Protein AF-A0AAV2YGV5-F1 (afdb_monomer_lite)

Secondary structure (DSSP, 8-state):
---GGGTS--SSEEEE--TTS--EEEE---------SSS------TT--S----PPPGGGTT-HHHHHHHH--

Foldseek 3Di:
DDACVLVQDPPQWDWDDDPPDDIDIDGDPDDDDDDDPDPDRHDDDPPDDRDDDDDDDPPCPPVVVVCCVVVVD

pLDDT: mean 77.99, std 14.71, range [27.73, 95.31]

Radius of gyration: 17.96 Å; chains: 1; bounding box: 33×26×45 Å

Structure (mmCIF, N/CA/C/O backbone):
data_AF-A0AAV2YGV5-F1
#
_entry.id   AF-A0AAV2YGV5-F1
#
loop_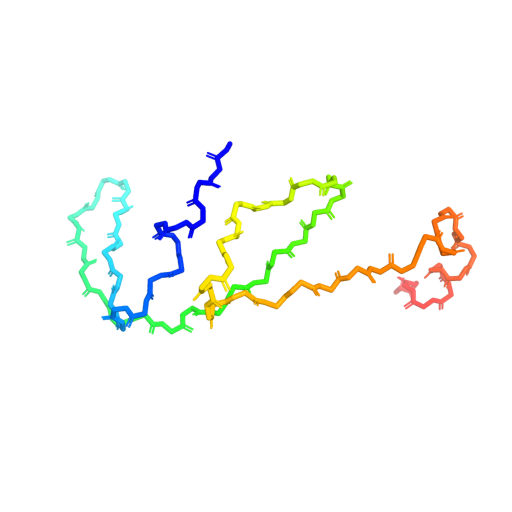
_atom_site.group_PDB
_atom_site.id
_atom_site.type_symbol
_atom_site.label_atom_id
_atom_site.label_alt_id
_atom_site.label_comp_id
_atom_site.label_asym_id
_atom_site.label_entity_id
_atom_site.label_seq_id
_atom_site.pdbx_PDB_ins_code
_atom_site.Cartn_x
_atom_site.Cartn_y
_atom_site.Cartn_z
_atom_site.occupancy
_atom_site.B_iso_or_equiv
_atom_site.auth_seq_id
_atom_site.auth_comp_id
_atom_site.auth_asym_id
_atom_site.auth_atom_id
_atom_site.pdbx_PDB_model_num
ATOM 1 N N . MET A 1 1 ? 2.676 12.622 2.498 1.00 27.73 1 MET A N 1
ATOM 2 C CA . MET A 1 1 ? 3.304 11.448 3.129 1.00 27.73 1 MET A CA 1
ATOM 3 C C . MET A 1 1 ? 2.204 10.720 3.884 1.00 27.73 1 MET A C 1
ATOM 5 O O . MET A 1 1 ? 1.779 11.213 4.916 1.00 27.73 1 MET A O 1
ATOM 9 N N . CYS A 1 2 ? 1.629 9.668 3.301 1.00 30.89 2 CYS A N 1
ATOM 10 C CA . CYS A 1 2 ? 0.780 8.734 4.045 1.00 30.89 2 CYS A CA 1
ATOM 11 C C . CYS A 1 2 ? 1.715 7.627 4.523 1.00 30.89 2 CYS A C 1
ATOM 13 O O . CYS A 1 2 ? 2.402 7.024 3.702 1.00 30.89 2 CYS A O 1
ATOM 15 N N . VAL A 1 3 ? 1.819 7.447 5.835 1.00 38.56 3 VAL A N 1
ATOM 16 C CA . VAL A 1 3 ? 2.578 6.344 6.424 1.00 38.56 3 VAL A CA 1
ATOM 17 C C . VAL A 1 3 ? 1.698 5.105 6.276 1.00 38.56 3 VAL A C 1
ATOM 19 O O . VAL A 1 3 ? 0.573 5.088 6.766 1.00 38.56 3 VAL A O 1
ATOM 22 N N . LEU A 1 4 ? 2.163 4.117 5.512 1.00 48.50 4 LEU A N 1
ATOM 23 C CA . LEU A 1 4 ? 1.382 2.919 5.182 1.00 48.50 4 LEU A CA 1
ATOM 24 C C . LEU A 1 4 ? 1.231 1.949 6.362 1.00 48.50 4 LEU A C 1
ATOM 26 O O . LEU A 1 4 ? 0.323 1.124 6.325 1.00 48.50 4 LEU A O 1
ATOM 30 N N . ASP A 1 5 ? 2.042 2.096 7.414 1.00 45.59 5 ASP A N 1
ATOM 31 C CA . ASP A 1 5 ? 1.947 1.278 8.632 1.00 45.59 5 ASP A CA 1
ATOM 32 C C . ASP A 1 5 ? 0.578 1.380 9.317 1.00 45.59 5 ASP A C 1
ATOM 34 O O . ASP A 1 5 ? 0.118 0.410 9.909 1.00 45.59 5 ASP A O 1
ATOM 38 N N . GLU A 1 6 ? -0.100 2.528 9.211 1.00 46.03 6 GLU A N 1
ATOM 39 C CA . GLU A 1 6 ? -1.444 2.714 9.780 1.00 46.03 6 GLU A CA 1
ATOM 40 C C . GLU A 1 6 ? -2.569 2.300 8.820 1.00 46.03 6 GLU A C 1
ATOM 42 O O . GLU A 1 6 ? -3.707 2.122 9.245 1.00 46.03 6 GLU A O 1
ATOM 47 N N . ALA A 1 7 ? -2.279 2.176 7.520 1.00 50.38 7 ALA A N 1
ATOM 48 C CA . ALA A 1 7 ? -3.285 1.878 6.502 1.00 50.38 7 ALA A CA 1
ATOM 49 C C . ALA A 1 7 ? -3.458 0.372 6.267 1.00 50.38 7 ALA A C 1
ATOM 51 O O . ALA A 1 7 ? -4.536 -0.056 5.871 1.00 50.38 7 ALA A O 1
ATOM 52 N N . VAL A 1 8 ? -2.417 -0.431 6.501 1.00 58.69 8 VAL A N 1
ATOM 53 C CA . VAL A 1 8 ? -2.429 -1.880 6.253 1.00 58.69 8 VAL A CA 1
ATOM 54 C C . VAL A 1 8 ? -2.328 -2.626 7.582 1.00 58.69 8 VAL A C 1
ATOM 56 O O . VAL A 1 8 ? -1.329 -3.276 7.893 1.00 58.69 8 VAL A O 1
ATOM 59 N N . ASP A 1 9 ? -3.371 -2.495 8.395 1.00 65.25 9 ASP A N 1
ATOM 60 C CA . ASP A 1 9 ? -3.519 -3.253 9.632 1.00 65.25 9 ASP A CA 1
ATOM 61 C C . ASP A 1 9 ? -4.306 -4.550 9.366 1.00 65.25 9 ASP A C 1
ATOM 63 O O . ASP A 1 9 ? -5.327 -4.545 8.687 1.00 65.25 9 ASP A O 1
ATOM 67 N N . ASN A 1 10 ? -3.843 -5.671 9.924 1.00 66.81 10 ASN A N 1
ATOM 68 C CA . ASN A 1 10 ? -4.525 -6.972 9.836 1.00 66.81 10 ASN A CA 1
ATOM 69 C C . ASN A 1 10 ? -5.547 -7.146 10.973 1.00 66.81 10 ASN A C 1
ATOM 71 O O . ASN A 1 10 ? -5.867 -8.267 11.361 1.00 66.81 10 ASN A O 1
ATOM 75 N N . SER A 1 11 ? -6.016 -6.056 11.577 1.00 72.06 11 SER A N 1
ATOM 76 C CA . SER A 1 11 ? -6.892 -6.097 12.751 1.00 72.06 11 SER A CA 1
ATOM 77 C C . SER A 1 11 ? -8.340 -6.486 12.436 1.00 72.06 11 SER A C 1
ATOM 79 O O . SER A 1 11 ? -9.185 -6.463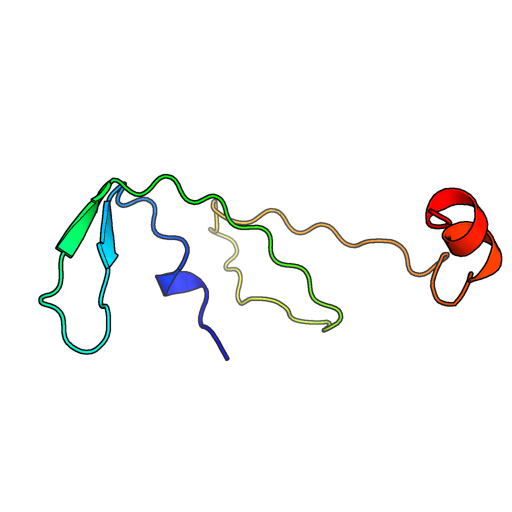 13.335 1.00 72.06 11 SER A O 1
ATOM 81 N N . ASP A 1 12 ? -8.640 -6.843 11.178 1.00 79.88 12 ASP A N 1
ATOM 82 C CA . ASP A 1 12 ? -9.969 -7.163 10.631 1.00 79.88 12 ASP A CA 1
ATOM 83 C C . ASP A 1 12 ? -11.026 -6.075 10.902 1.00 79.88 12 ASP A C 1
ATOM 85 O O . ASP A 1 12 ? -12.228 -6.282 10.691 1.00 79.88 12 ASP A O 1
ATOM 89 N N . ARG A 1 13 ? -10.611 -4.908 11.414 1.00 84.94 13 ARG A N 1
ATOM 90 C CA . ARG A 1 13 ? -11.474 -3.826 11.879 1.00 84.94 13 ARG A CA 1
ATOM 91 C C . ARG A 1 13 ? -10.812 -2.475 11.669 1.00 84.94 13 ARG A C 1
ATOM 93 O O . ARG A 1 13 ? -9.719 -2.231 12.152 1.00 84.94 13 ARG A O 1
ATOM 100 N N . ALA A 1 14 ? -11.549 -1.552 11.070 1.00 85.81 14 ALA A N 1
ATOM 101 C CA . ALA A 1 14 ? -11.101 -0.184 10.863 1.00 85.81 14 ALA A CA 1
ATOM 102 C C . ALA A 1 14 ? -12.028 0.808 11.573 1.00 85.81 14 ALA A C 1
ATOM 104 O O . ALA A 1 14 ? -13.259 0.666 11.566 1.00 85.81 14 ALA A O 1
ATOM 105 N N . VAL A 1 15 ? -11.436 1.847 12.167 1.00 89.44 15 VAL A N 1
ATOM 106 C CA . VAL A 1 15 ? -12.179 2.996 12.695 1.00 89.44 15 VAL A CA 1
ATOM 107 C C . VAL A 1 15 ? -12.339 4.026 11.584 1.00 89.44 15 VAL A C 1
ATOM 109 O O . VAL A 1 15 ? -11.384 4.649 11.129 1.00 89.44 15 VAL A O 1
ATOM 112 N N . MET A 1 16 ? -13.579 4.229 11.160 1.00 87.50 16 MET A N 1
ATOM 113 C CA . MET A 1 16 ? -13.948 5.181 10.125 1.00 87.50 16 MET A CA 1
ATOM 114 C C . MET A 1 16 ? -14.350 6.513 10.754 1.00 87.50 16 MET A C 1
ATOM 116 O O . MET A 1 16 ? -15.429 6.655 11.334 1.00 87.50 16 MET A O 1
ATOM 120 N N . ASN A 1 17 ? -13.488 7.512 10.577 1.00 91.50 17 ASN A N 1
ATOM 121 C CA . ASN A 1 17 ? -13.710 8.880 11.033 1.00 91.50 17 ASN A CA 1
ATOM 122 C C . ASN A 1 17 ? -14.189 9.755 9.873 1.00 91.50 17 ASN A C 1
ATOM 124 O O . ASN A 1 17 ? -13.404 10.172 9.020 1.00 91.50 17 ASN A O 1
ATOM 128 N N . LYS A 1 18 ? -15.491 10.061 9.833 1.00 91.44 18 LYS A N 1
ATOM 129 C CA . LYS A 1 18 ? -16.070 10.947 8.814 1.00 91.44 18 LYS A CA 1
ATOM 130 C C . LYS A 1 18 ? -16.397 12.308 9.416 1.00 91.44 18 LYS A C 1
ATOM 132 O O . LYS A 1 18 ? -17.065 12.397 10.438 1.00 91.44 18 LYS A O 1
ATOM 137 N N . LYS A 1 19 ? -15.964 13.384 8.747 1.00 92.94 19 LYS A N 1
ATOM 138 C CA . LYS A 1 19 ? -16.206 14.766 9.191 1.00 92.94 19 LYS A CA 1
ATOM 139 C C . LYS A 1 19 ? -17.693 15.002 9.491 1.00 92.94 19 LYS A C 1
ATOM 141 O O . LYS A 1 19 ? -18.540 14.752 8.634 1.00 92.94 19 LYS A O 1
ATOM 146 N N . GLY A 1 20 ? -17.981 15.522 10.686 1.00 94.00 20 GLY A N 1
ATOM 147 C CA . GLY A 1 20 ? -19.344 15.829 11.134 1.00 94.00 20 GLY A CA 1
ATOM 148 C C . GLY A 1 20 ? -20.189 14.600 11.480 1.00 94.00 20 GLY A C 1
ATOM 149 O O . GLY A 1 20 ? -21.412 14.704 11.510 1.00 94.00 20 GLY A O 1
ATOM 150 N N . LYS A 1 21 ? -19.561 13.439 11.694 1.00 94.88 21 LYS A N 1
ATOM 151 C CA . LYS A 1 21 ? -20.208 12.216 12.168 1.00 94.88 21 LYS A CA 1
ATOM 152 C C . LYS A 1 21 ? -19.416 11.622 13.323 1.00 94.88 21 LYS A C 1
ATOM 154 O O . LYS A 1 21 ? -18.203 11.804 13.396 1.00 94.88 21 LYS A O 1
ATOM 159 N N . GLU A 1 22 ? -20.114 10.882 14.173 1.00 95.31 22 GLU A N 1
ATOM 160 C CA . GLU A 1 22 ? -19.472 10.061 15.193 1.00 95.31 22 GLU A CA 1
ATOM 161 C C . GLU A 1 22 ? -18.595 8.978 14.536 1.00 95.31 22 GLU A C 1
ATOM 163 O O . GLU A 1 22 ? -18.989 8.423 13.498 1.00 95.31 22 GLU A O 1
ATOM 168 N N . PRO A 1 23 ? -17.420 8.673 15.112 1.00 94.88 23 PRO A N 1
ATOM 169 C CA . PRO A 1 23 ? -16.589 7.548 14.701 1.00 94.88 23 PRO A CA 1
ATOM 170 C C . PRO A 1 23 ? -17.361 6.231 14.725 1.00 94.88 23 PRO A C 1
ATOM 172 O O . PRO A 1 23 ? -18.091 5.939 15.674 1.00 94.88 23 PRO A O 1
ATOM 175 N N . VAL A 1 24 ? -17.162 5.399 13.705 1.00 93.31 24 VAL A N 1
ATOM 176 C CA . VAL A 1 24 ? -17.735 4.047 13.661 1.00 93.31 24 VAL A CA 1
ATOM 177 C C . VAL A 1 24 ? -16.638 3.018 13.451 1.00 93.31 24 VAL A C 1
ATOM 179 O O . VAL A 1 24 ? -15.719 3.235 12.669 1.00 93.31 24 VAL A O 1
ATOM 182 N N . THR A 1 25 ? -16.731 1.890 14.151 1.00 92.00 25 THR A N 1
ATOM 183 C CA . THR A 1 25 ? -15.839 0.743 13.938 1.00 92.00 25 THR A CA 1
ATOM 184 C C . THR A 1 25 ? -16.547 -0.266 13.051 1.00 92.00 25 THR A C 1
ATOM 186 O O . THR A 1 25 ? -17.669 -0.671 13.354 1.00 92.00 25 THR A O 1
ATOM 189 N N . LEU A 1 26 ? -15.906 -0.655 11.955 1.00 88.62 26 LEU A N 1
ATOM 190 C CA . LEU A 1 26 ? -16.444 -1.589 10.969 1.00 88.62 26 LEU A CA 1
ATOM 191 C C . LEU A 1 26 ? -15.444 -2.716 10.736 1.00 88.62 26 LEU A C 1
ATOM 193 O O . LEU A 1 26 ? -14.255 -2.535 10.982 1.00 88.62 26 LEU A O 1
ATOM 197 N N . SER A 1 27 ? -15.920 -3.862 10.253 1.00 90.31 27 SER A N 1
ATOM 198 C CA . SER A 1 27 ? -15.029 -4.893 9.720 1.00 90.31 27 SER A CA 1
ATOM 199 C C . SER A 1 27 ? -14.279 -4.360 8.502 1.00 90.31 27 SER A C 1
ATOM 201 O O . SER A 1 27 ? -14.896 -3.729 7.638 1.00 90.31 27 SER A O 1
ATOM 203 N N . ASP A 1 28 ? -12.974 -4.609 8.449 1.00 86.56 28 ASP A N 1
ATOM 204 C CA . ASP A 1 28 ? -12.130 -4.206 7.330 1.00 86.56 28 ASP A CA 1
ATOM 205 C C . ASP A 1 28 ? -12.043 -5.325 6.287 1.00 86.56 28 ASP A C 1
ATOM 207 O O . ASP A 1 28 ? -11.746 -6.475 6.599 1.00 86.56 28 ASP A O 1
ATOM 211 N N . PHE A 1 29 ? -12.328 -4.972 5.038 1.00 86.31 29 PHE A N 1
ATOM 212 C CA . PHE A 1 29 ? -12.224 -5.852 3.873 1.00 86.31 29 PHE A CA 1
ATOM 213 C C . PHE A 1 29 ? -11.343 -5.221 2.780 1.00 86.31 29 PHE A C 1
ATOM 215 O O . PHE A 1 29 ? -11.368 -5.652 1.622 1.00 86.31 29 PHE A O 1
ATOM 222 N N . CYS A 1 30 ? -10.605 -4.158 3.113 1.00 84.25 30 CYS A N 1
ATOM 223 C CA . CYS A 1 30 ? -9.763 -3.438 2.174 1.00 84.25 30 CYS A CA 1
ATOM 224 C C . CYS A 1 30 ? -8.560 -4.282 1.750 1.00 84.25 30 CYS A C 1
ATOM 226 O O . CYS A 1 30 ? -7.907 -4.941 2.551 1.00 84.25 30 CYS A O 1
ATOM 228 N N . ASN A 1 31 ? -8.249 -4.214 0.459 1.00 84.62 31 ASN A N 1
ATOM 229 C CA . ASN A 1 31 ? -6.998 -4.702 -0.103 1.00 84.62 31 ASN A CA 1
ATOM 230 C C . ASN A 1 31 ? -6.317 -3.514 -0.775 1.00 84.62 31 ASN A C 1
ATOM 232 O O . ASN A 1 31 ? -6.969 -2.759 -1.504 1.00 84.62 31 ASN A O 1
ATOM 236 N N . TYR A 1 32 ? -5.022 -3.343 -0.533 1.00 84.12 32 TYR A N 1
ATOM 237 C CA . TYR A 1 32 ? -4.297 -2.150 -0.950 1.00 84.12 32 TYR A CA 1
ATOM 238 C C . TYR A 1 32 ? -3.385 -2.450 -2.138 1.00 84.12 32 TYR A C 1
ATOM 240 O O . TYR A 1 32 ? -2.597 -3.392 -2.115 1.00 84.12 32 TYR A O 1
ATOM 248 N N . ILE A 1 33 ? -3.482 -1.619 -3.176 1.00 87.25 33 ILE A N 1
ATOM 249 C CA . ILE A 1 33 ? -2.548 -1.596 -4.303 1.00 87.25 33 ILE A CA 1
ATOM 250 C C . ILE A 1 33 ? -1.911 -0.213 -4.321 1.00 87.25 33 ILE A C 1
ATOM 252 O O . ILE A 1 33 ? -2.605 0.795 -4.465 1.00 87.25 33 ILE A O 1
ATOM 256 N N . VAL A 1 34 ? -0.589 -0.173 -4.178 1.00 84.62 34 VAL A N 1
ATOM 257 C CA . VAL A 1 34 ? 0.192 1.064 -4.207 1.00 84.62 34 VAL A CA 1
ATOM 258 C C . VAL A 1 34 ? 0.975 1.108 -5.511 1.00 84.62 34 VAL A C 1
ATOM 260 O O . VAL A 1 34 ? 1.717 0.184 -5.830 1.00 84.62 34 VAL A O 1
ATOM 263 N N . ILE A 1 35 ? 0.802 2.191 -6.269 1.00 86.94 35 ILE A N 1
ATOM 264 C CA . ILE A 1 35 ? 1.539 2.451 -7.508 1.00 86.94 35 ILE A CA 1
ATOM 265 C C . ILE A 1 35 ? 2.311 3.749 -7.308 1.00 86.94 35 ILE A C 1
ATOM 267 O O . ILE A 1 35 ? 1.741 4.761 -6.900 1.00 86.94 35 ILE A O 1
ATOM 271 N N . SER A 1 36 ? 3.611 3.714 -7.576 1.00 84.19 36 SER A N 1
ATOM 272 C CA . SER A 1 36 ? 4.513 4.845 -7.391 1.00 84.19 36 SER A CA 1
ATOM 273 C C . SER A 1 36 ? 5.530 4.882 -8.522 1.00 84.19 36 SER A C 1
ATOM 275 O O . SER A 1 36 ? 6.016 3.841 -8.954 1.00 84.19 36 SER A O 1
ATOM 277 N N . ASN A 1 37 ? 5.876 6.092 -8.956 1.00 83.12 37 ASN A N 1
ATOM 278 C CA . ASN A 1 37 ? 6.996 6.342 -9.865 1.00 83.12 37 ASN A CA 1
ATOM 279 C C . ASN A 1 37 ? 8.257 6.789 -9.105 1.00 83.12 37 ASN A C 1
ATOM 281 O O . ASN A 1 37 ? 9.256 7.125 -9.731 1.00 83.12 37 ASN A O 1
ATOM 285 N N . ASN A 1 38 ? 8.187 6.865 -7.773 1.00 81.56 38 ASN A N 1
ATOM 286 C CA . ASN A 1 38 ? 9.329 7.195 -6.928 1.00 81.56 38 ASN A CA 1
ATOM 287 C C . ASN A 1 38 ? 10.151 5.940 -6.640 1.00 81.56 38 ASN A C 1
ATOM 289 O O . ASN A 1 38 ? 9.570 4.886 -6.382 1.00 81.56 38 ASN A O 1
ATOM 293 N N . ASP A 1 39 ? 11.470 6.110 -6.543 1.00 74.06 39 ASP A N 1
ATOM 294 C CA . ASP A 1 39 ? 12.420 5.048 -6.177 1.00 74.06 39 ASP A CA 1
ATOM 295 C C . ASP A 1 39 ? 12.120 4.432 -4.798 1.00 74.06 39 ASP A C 1
ATOM 297 O O . ASP A 1 39 ? 12.399 3.262 -4.554 1.00 74.06 39 ASP A O 1
ATOM 301 N N . PHE A 1 40 ? 11.500 5.206 -3.900 1.00 70.06 40 PHE A N 1
ATOM 302 C CA . PHE A 1 40 ? 11.046 4.750 -2.587 1.00 70.06 40 PHE A CA 1
ATOM 303 C C . PHE A 1 40 ? 9.548 5.013 -2.428 1.00 70.06 40 PHE A C 1
ATOM 305 O O . PHE A 1 40 ? 9.114 6.155 -2.261 1.00 70.06 40 PHE A O 1
ATOM 312 N N . ALA A 1 41 ? 8.746 3.950 -2.486 1.00 74.88 41 ALA A N 1
ATOM 313 C CA . ALA A 1 41 ? 7.296 4.029 -2.305 1.00 74.88 41 ALA A CA 1
ATOM 314 C C . ALA A 1 41 ? 6.872 3.866 -0.837 1.00 74.88 41 ALA A C 1
ATOM 316 O O . ALA A 1 41 ? 5.854 4.416 -0.412 1.00 74.88 41 ALA A O 1
ATOM 317 N N . SER A 1 42 ? 7.620 3.081 -0.061 1.00 74.44 42 SER A N 1
ATOM 318 C CA . SER A 1 42 ? 7.243 2.667 1.293 1.00 74.44 42 SER A CA 1
ATOM 319 C C . SER A 1 42 ? 8.483 2.287 2.091 1.00 74.44 42 SER A C 1
ATOM 321 O O . SER A 1 42 ? 9.475 1.836 1.519 1.00 74.44 42 SER A O 1
ATOM 323 N N . PHE A 1 43 ? 8.418 2.447 3.410 1.00 79.00 43 PHE A N 1
ATOM 324 C CA . PHE A 1 43 ? 9.379 1.821 4.309 1.00 79.00 43 PHE A CA 1
ATOM 325 C C . PHE A 1 43 ? 8.935 0.375 4.520 1.00 79.00 43 PHE A C 1
ATOM 327 O O . PHE A 1 43 ? 7.800 0.143 4.922 1.00 79.00 43 PHE A O 1
ATOM 334 N N . ILE A 1 44 ? 9.798 -0.579 4.179 1.00 79.50 44 ILE A N 1
ATOM 335 C CA . ILE A 1 44 ? 9.526 -2.011 4.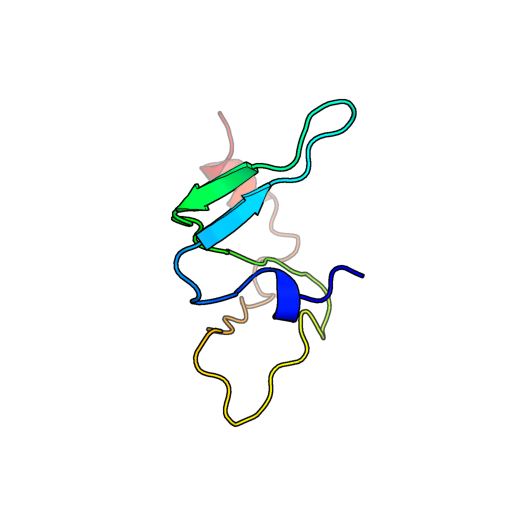311 1.00 79.50 44 ILE A CA 1
ATOM 336 C C . ILE A 1 44 ? 10.689 -2.604 5.098 1.00 79.50 44 ILE A C 1
ATOM 338 O O . ILE A 1 44 ? 11.844 -2.498 4.683 1.00 79.50 44 ILE A O 1
ATOM 342 N N . GLU A 1 45 ? 10.385 -3.183 6.254 1.00 82.44 45 GLU A N 1
ATOM 343 C CA . GLU A 1 45 ? 11.369 -3.898 7.062 1.00 82.44 45 GLU A CA 1
ATOM 344 C C . GLU A 1 45 ? 11.617 -5.303 6.501 1.00 82.44 45 GLU A C 1
ATOM 346 O O . GLU A 1 45 ? 10.750 -5.892 5.861 1.00 82.44 45 GLU A O 1
ATOM 351 N N . GLU A 1 46 ? 12.778 -5.894 6.795 1.00 81.06 46 GLU A N 1
ATOM 352 C CA . GLU A 1 46 ? 13.115 -7.258 6.347 1.00 81.06 46 GLU A CA 1
ATOM 353 C C . GLU A 1 46 ? 12.116 -8.314 6.855 1.00 81.06 46 GLU A C 1
ATOM 355 O O . GLU A 1 46 ? 11.884 -9.333 6.209 1.00 81.06 46 GLU A O 1
ATOM 360 N N . SER A 1 47 ? 11.495 -8.058 8.008 1.00 84.62 47 SER A N 1
ATOM 361 C CA . SER A 1 47 ? 10.501 -8.950 8.606 1.00 84.62 47 SER A CA 1
ATOM 362 C C . SER A 1 47 ? 9.075 -8.749 8.076 1.00 84.62 47 SER A C 1
ATOM 364 O O . SER A 1 47 ? 8.162 -9.447 8.533 1.00 84.62 47 SER A O 1
ATOM 366 N N . ASP A 1 48 ? 8.872 -7.823 7.128 1.00 82.31 48 ASP A N 1
ATOM 367 C CA . ASP A 1 48 ? 7.547 -7.508 6.605 1.00 82.31 48 ASP A CA 1
ATOM 368 C C . ASP A 1 48 ? 6.897 -8.716 5.917 1.00 82.31 48 ASP A C 1
ATOM 370 O O . ASP A 1 48 ? 7.525 -9.498 5.202 1.00 82.31 48 ASP A O 1
ATOM 374 N N . ARG A 1 49 ? 5.591 -8.866 6.148 1.00 82.06 49 ARG A N 1
ATOM 375 C CA . ARG A 1 49 ? 4.758 -9.932 5.566 1.00 82.06 49 ARG A CA 1
ATOM 376 C C . ARG A 1 49 ? 3.541 -9.388 4.825 1.00 82.06 49 ARG A C 1
ATOM 378 O O . ARG A 1 49 ? 2.668 -10.171 4.456 1.00 82.06 49 ARG A O 1
ATOM 385 N N . ARG A 1 50 ? 3.442 -8.064 4.675 1.00 79.56 50 ARG A N 1
ATOM 386 C CA . ARG A 1 50 ? 2.249 -7.378 4.162 1.00 79.56 50 ARG A CA 1
ATOM 387 C C . ARG A 1 50 ? 2.428 -6.873 2.736 1.00 79.56 50 ARG A C 1
ATOM 389 O O . ARG A 1 50 ? 1.435 -6.643 2.052 1.00 79.56 50 ARG A O 1
ATOM 396 N N . SER A 1 51 ? 3.670 -6.731 2.282 1.00 83.19 51 SER A N 1
ATOM 397 C CA . SER A 1 51 ? 3.982 -6.082 1.014 1.00 83.19 51 SER A CA 1
ATOM 398 C C . SER A 1 51 ? 4.556 -7.059 -0.006 1.00 83.19 51 SER A C 1
ATOM 400 O O . SER A 1 51 ? 5.430 -7.870 0.291 1.00 83.19 51 SER A O 1
ATOM 402 N N . LEU A 1 52 ? 4.109 -6.922 -1.253 1.00 84.12 52 LEU A N 1
ATOM 403 C CA . LEU A 1 52 ? 4.776 -7.485 -2.423 1.00 84.12 52 LEU A CA 1
ATOM 404 C C . LEU A 1 52 ? 5.213 -6.325 -3.319 1.00 84.12 52 LEU A C 1
ATOM 406 O O . LEU A 1 52 ? 4.368 -5.599 -3.841 1.00 84.12 52 LEU A O 1
ATOM 410 N N . CYS A 1 53 ? 6.523 -6.154 -3.504 1.00 84.62 53 CYS A N 1
ATOM 411 C CA . CYS A 1 53 ? 7.066 -5.132 -4.396 1.00 84.62 53 CYS A CA 1
ATOM 412 C C . CYS A 1 53 ? 7.238 -5.698 -5.810 1.00 84.62 53 CYS A C 1
ATOM 414 O O . CYS A 1 53 ? 7.918 -6.708 -5.999 1.00 84.62 53 CYS A O 1
ATOM 416 N N . LEU A 1 54 ? 6.626 -5.043 -6.798 1.00 85.12 54 LEU A N 1
ATOM 417 C CA . LEU A 1 54 ? 6.770 -5.369 -8.214 1.00 85.12 54 LEU A CA 1
ATOM 418 C C . LEU A 1 54 ? 7.338 -4.157 -8.948 1.00 85.12 54 LEU A C 1
ATOM 420 O O . LEU A 1 54 ? 6.698 -3.109 -9.012 1.00 85.12 54 LEU A O 1
ATOM 424 N N . GLU A 1 55 ? 8.521 -4.315 -9.533 1.00 83.19 55 GLU A N 1
ATOM 425 C CA . GLU A 1 55 ? 9.130 -3.292 -10.378 1.00 83.19 55 GLU A CA 1
ATOM 426 C C . GLU A 1 55 ? 8.791 -3.568 -11.846 1.00 83.19 55 GLU A C 1
ATOM 428 O O . GLU A 1 55 ? 9.101 -4.627 -12.400 1.00 83.19 55 GLU A O 1
ATOM 433 N N . THR A 1 56 ? 8.122 -2.615 -12.492 1.00 80.56 56 THR A N 1
ATOM 434 C CA . THR A 1 56 ? 7.821 -2.708 -13.921 1.00 80.56 56 THR A CA 1
ATOM 435 C C . THR A 1 56 ? 8.988 -2.182 -14.741 1.00 80.56 56 THR A C 1
ATOM 437 O O . THR A 1 56 ? 9.523 -1.118 -14.453 1.00 80.56 56 THR A O 1
ATOM 440 N N . ASN A 1 57 ? 9.341 -2.886 -15.815 1.00 76.50 57 ASN A N 1
ATOM 441 C CA . ASN A 1 57 ? 10.426 -2.471 -16.694 1.00 76.50 57 ASN A CA 1
ATOM 442 C C . ASN A 1 57 ? 10.113 -1.139 -17.412 1.00 76.50 57 ASN A C 1
ATOM 444 O O . ASN A 1 57 ? 9.051 -0.960 -18.012 1.00 76.50 57 ASN A O 1
ATOM 448 N N . ASN A 1 58 ? 11.104 -0.248 -17.433 1.00 78.19 58 ASN A N 1
ATOM 449 C CA . ASN A 1 58 ? 11.085 1.057 -18.092 1.00 78.19 58 ASN A CA 1
ATOM 450 C C . ASN A 1 58 ? 11.004 1.015 -19.635 1.00 78.19 58 ASN A C 1
ATOM 452 O O . ASN A 1 58 ? 10.861 2.060 -20.268 1.00 78.19 58 ASN A O 1
ATOM 456 N N . MET A 1 59 ? 11.059 -0.163 -20.264 1.00 78.94 59 MET A N 1
ATOM 457 C CA . MET A 1 59 ? 11.044 -0.341 -21.727 1.00 78.94 59 MET A CA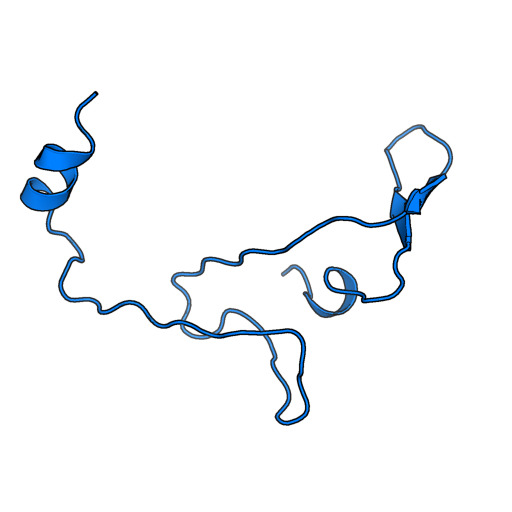 1
ATOM 458 C C . MET A 1 59 ? 9.865 0.326 -22.448 1.00 78.94 59 MET A C 1
ATOM 460 O O . MET A 1 59 ? 9.985 0.679 -23.619 1.00 78.94 59 MET A O 1
ATOM 464 N N . MET A 1 60 ? 8.724 0.483 -21.775 1.00 75.06 60 MET A N 1
ATOM 465 C CA . MET A 1 60 ? 7.512 1.041 -22.383 1.00 75.06 60 MET A CA 1
ATOM 466 C C . MET A 1 60 ? 7.307 2.528 -22.075 1.00 75.06 60 MET A C 1
ATOM 468 O O . MET A 1 60 ? 6.331 3.116 -22.544 1.00 75.06 60 MET A O 1
ATOM 472 N N . ILE A 1 61 ? 8.221 3.166 -21.335 1.00 81.19 61 ILE A N 1
ATOM 473 C CA . ILE A 1 61 ? 8.142 4.601 -21.044 1.00 81.19 61 ILE A CA 1
ATOM 474 C C . ILE A 1 61 ? 8.165 5.390 -22.360 1.00 81.19 61 ILE A C 1
ATOM 476 O O . ILE A 1 61 ? 9.042 5.223 -23.202 1.00 81.19 61 ILE A O 1
ATOM 480 N N . GLY A 1 62 ? 7.161 6.249 -22.558 1.00 80.44 62 GLY A N 1
ATOM 481 C CA . GLY A 1 62 ? 7.044 7.092 -23.752 1.00 80.44 62 GLY A CA 1
ATOM 482 C C . GLY A 1 62 ? 6.521 6.387 -25.012 1.00 80.44 62 GLY A C 1
ATOM 483 O O . GLY A 1 62 ? 6.301 7.062 -26.020 1.00 80.44 62 GLY A O 1
ATOM 484 N N . ASN A 1 63 ? 6.245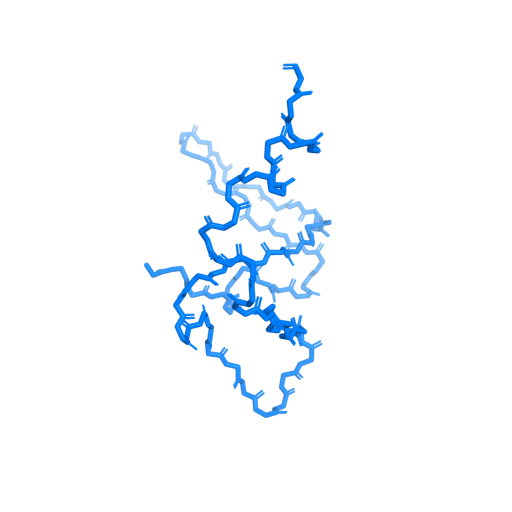 5.077 -24.974 1.00 84.25 63 ASN A N 1
ATOM 485 C CA . ASN A 1 63 ? 5.739 4.317 -26.121 1.00 84.25 63 ASN A CA 1
ATOM 486 C C . ASN A 1 63 ? 4.238 4.571 -26.372 1.00 84.25 63 ASN A C 1
ATOM 488 O O . ASN A 1 63 ? 3.380 3.708 -26.182 1.00 84.25 63 ASN A O 1
ATOM 492 N N . ARG A 1 64 ? 3.909 5.796 -26.800 1.00 84.12 64 ARG A N 1
ATOM 493 C CA . ARG A 1 64 ? 2.527 6.246 -27.041 1.00 84.12 64 ARG A CA 1
ATOM 494 C C . ARG A 1 64 ? 1.793 5.387 -28.066 1.00 84.12 64 ARG A C 1
ATOM 496 O O . ARG A 1 64 ? 0.600 5.169 -27.915 1.00 84.12 64 ARG A O 1
ATOM 503 N N . SER A 1 65 ? 2.479 4.897 -29.100 1.00 84.62 65 SER A N 1
ATOM 504 C CA . SER A 1 65 ? 1.853 4.080 -30.147 1.00 84.62 65 SER A CA 1
ATOM 505 C C . SER A 1 65 ? 1.367 2.731 -29.614 1.00 84.62 65 SER A C 1
ATOM 507 O O . SER A 1 65 ? 0.282 2.294 -29.996 1.00 84.62 65 SER A O 1
ATOM 509 N N . TYR A 1 66 ? 2.120 2.104 -28.702 1.00 82.88 66 TYR A N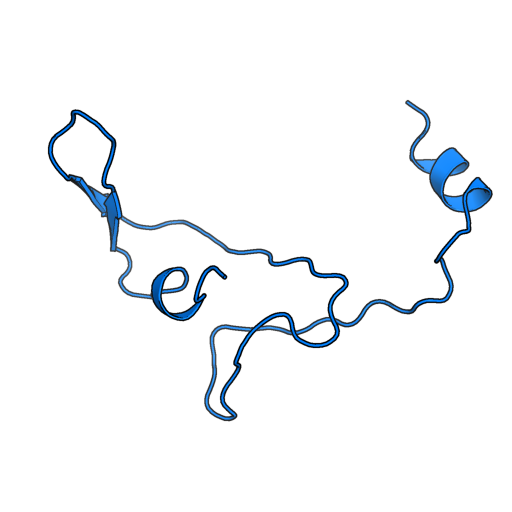 1
ATOM 510 C CA . TYR A 1 66 ? 1.683 0.897 -28.005 1.00 82.88 66 TYR A CA 1
ATOM 511 C C . TYR A 1 66 ? 0.422 1.155 -27.174 1.00 82.88 66 TYR A C 1
ATOM 513 O O . TYR A 1 66 ? -0.571 0.455 -27.351 1.00 82.88 66 TYR A O 1
ATOM 521 N N . PHE A 1 67 ? 0.422 2.181 -26.319 1.00 83.62 67 PHE A N 1
ATOM 522 C CA . PHE A 1 67 ? -0.730 2.457 -25.454 1.00 83.62 67 PHE A CA 1
ATOM 523 C C . PHE A 1 67 ? -1.956 2.922 -26.242 1.00 83.62 67 PHE A C 1
ATOM 525 O O . PHE A 1 67 ? -3.048 2.428 -25.994 1.00 83.62 67 PHE A O 1
ATOM 532 N N . ASN A 1 68 ? -1.792 3.774 -27.257 1.00 85.62 68 ASN A N 1
ATOM 533 C CA . ASN A 1 68 ? -2.909 4.236 -28.087 1.00 85.62 68 ASN A CA 1
ATOM 534 C C . ASN A 1 68 ? -3.607 3.091 -28.835 1.00 85.62 68 ASN A C 1
ATOM 536 O O . ASN A 1 68 ? -4.800 3.183 -29.096 1.00 85.62 68 ASN A O 1
ATOM 540 N N . ARG A 1 69 ? -2.897 2.005 -29.169 1.00 84.62 69 ARG A N 1
ATOM 541 C CA . ARG A 1 69 ? -3.502 0.828 -29.812 1.00 84.62 69 ARG A CA 1
ATOM 542 C C . ARG A 1 69 ? -4.490 0.096 -28.900 1.00 84.62 69 ARG A C 1
ATOM 544 O O . ARG A 1 69 ? -5.465 -0.447 -29.403 1.00 84.62 69 ARG A O 1
ATOM 551 N N . TYR A 1 70 ? -4.219 0.052 -27.597 1.00 77.50 70 TYR A N 1
ATOM 552 C CA . TYR A 1 70 ? -4.993 -0.739 -26.632 1.00 77.50 70 TYR A CA 1
ATOM 553 C C . TYR A 1 70 ? -5.861 0.111 -25.692 1.00 77.50 70 TYR A C 1
ATOM 555 O O . TYR A 1 70 ? -6.710 -0.438 -25.000 1.00 77.50 70 TYR A O 1
ATOM 563 N N . TRP A 1 71 ? -5.656 1.432 -25.665 1.00 68.75 71 TRP A N 1
ATOM 564 C CA . TRP A 1 71 ? -6.382 2.383 -24.814 1.00 68.75 71 TRP A CA 1
ATOM 565 C C . TRP A 1 71 ? -7.371 3.267 -25.590 1.00 68.75 71 TRP A C 1
ATOM 567 O O . TRP A 1 71 ? -8.084 4.064 -24.985 1.00 68.75 71 TRP A O 1
ATOM 577 N N . ALA A 1 72 ? -7.417 3.157 -26.922 1.00 59.75 72 ALA A N 1
ATOM 578 C CA . ALA A 1 72 ? -8.427 3.835 -27.727 1.00 59.75 72 ALA A CA 1
ATOM 579 C C . ALA A 1 72 ? -9.793 3.156 -27.528 1.00 59.75 72 ALA A C 1
ATOM 581 O O . ALA A 1 72 ? -10.092 2.145 -28.165 1.00 59.75 72 ALA A O 1
ATOM 582 N N . ALA A 1 73 ? -10.577 3.715 -26.605 1.00 51.88 73 ALA A N 1
ATOM 583 C CA . ALA A 1 73 ? -12.035 3.673 -26.639 1.00 51.88 73 ALA A CA 1
ATOM 584 C C . ALA A 1 73 ? -12.557 4.678 -27.675 1.00 51.88 73 ALA A C 1
ATOM 586 O O . ALA A 1 73 ? -11.929 5.757 -27.807 1.00 51.88 73 ALA A O 1
#

Sequence (73 aa):
MCVLDEAVDNSDRAVMNKKGKEPVTLSDFCNYIVISNNDFASFIEESDRRSLCLETNNMMIGNRSYFNRYWAA

Organism: NCBI:txid4803